Protein 2RJL (pdb70)

Structure (mmCIF, N/CA/C/O backbone):
data_2RJL
#
_entry.id   2RJL
#
_cell.length_a   117.584
_cell.length_b   117.584
_cell.length_c   117.584
_cell.angle_alpha   90.00
_cell.angle_beta   90.00
_cell.angle_gamma   90.00
#
_symmetry.space_group_name_H-M   'P 41 3 2'
#
loop_
_entity.id
_entity.type
_entity.pdbx_description
1 polymer 'TNF superfamily ligand TL1A'
2 water water
#
loop_
_atom_site.group_PDB
_atom_site.id
_atom_site.type_symbol
_atom_site.label_atom_id
_atom_site.label_alt_id
_atom_site.label_comp_id
_atom_site.label_asym_id
_atom_site.label_entity_id
_atom_site.label_seq_id
_atom_site.pdbx_PDB_ins_code
_atom_site.Cartn_x
_atom_site.Cartn_y
_atom_site.Cartn_z
_atom_site.occupancy
_atom_site.B_iso_or_equiv
_atom_site.auth_seq_id
_atom_site.auth_comp_id
_atom_site.auth_asym_id
_atom_site.auth_atom_id
_atom_site.pdbx_PDB_model_num
ATOM 1 N N . GLY A 1 25 ? 46.668 -14.699 -38.473 1.00 66.83 25 GLY A N 1
ATOM 2 C CA . GLY A 1 25 ? 47.763 -15.003 -37.506 1.00 75.46 25 GLY A CA 1
ATOM 3 C C . GLY A 1 25 ? 47.457 -14.495 -36.107 1.00 79.36 25 GLY A C 1
ATOM 4 O O . GLY A 1 25 ? 47.128 -15.286 -35.208 1.00 66.55 25 GLY A O 1
ATOM 5 N N . ASP A 1 26 ? 47.557 -13.174 -35.924 1.00 53.26 26 ASP A N 1
ATOM 6 C CA . ASP A 1 26 ? 47.337 -12.553 -34.614 1.00 65.85 26 ASP A CA 1
ATOM 7 C C . ASP A 1 26 ? 45.866 -12.206 -34.329 1.00 45.28 26 ASP A C 1
ATOM 8 O O . ASP A 1 26 ? 45.528 -11.071 -34.003 1.00 59.43 26 ASP A O 1
ATOM 13 N N . LYS A 1 27 ? 44.991 -13.197 -34.454 1.00 39.28 27 LYS A N 1
ATOM 14 C CA . LYS A 1 27 ? 43.601 -13.028 -34.042 1.00 31.14 27 LYS A CA 1
ATOM 15 C C . LYS A 1 27 ? 43.474 -13.281 -32.542 1.00 21.62 27 LYS A C 1
ATOM 16 O O . LYS A 1 27 ? 44.134 -14.182 -32.013 1.00 30.39 27 LYS A O 1
ATOM 22 N N . PRO A 1 28 ? 42.649 -12.474 -31.860 1.00 26.59 28 PRO A N 1
ATOM 23 C CA . PRO A 1 28 ? 42.304 -12.669 -30.448 1.00 30.66 28 PRO A CA 1
ATOM 24 C C . PRO A 1 28 ? 41.832 -14.116 -30.227 1.00 32.46 28 PRO A C 1
ATOM 25 O O . PRO A 1 28 ? 41.014 -14.620 -30.997 1.00 29.43 28 PRO A O 1
ATOM 29 N N . ARG A 1 29 ? 42.375 -14.784 -29.217 1.00 27.11 29 ARG A N 1
ATOM 30 C CA . ARG A 1 29 ? 42.060 -16.198 -28.964 1.00 29.97 29 ARG A CA 1
ATOM 31 C C . ARG A 1 29 ? 42.216 -16.459 -27.474 1.00 31.02 29 ARG A C 1
ATOM 32 O O . ARG A 1 29 ? 43.172 -15.977 -26.867 1.00 24.06 29 ARG A O 1
ATOM 40 N N . ALA A 1 30 ? 41.289 -17.211 -26.883 1.00 24.02 30 ALA A N 1
ATOM 41 C CA . ALA A 1 30 ? 41.490 -17.728 -25.522 1.00 24.76 30 ALA A CA 1
ATOM 42 C C . ALA A 1 30 ? 40.832 -19.100 -25.357 1.00 21.60 30 ALA A C 1
ATOM 43 O O . ALA A 1 30 ? 39.762 -19.346 -25.902 1.00 25.01 30 ALA A O 1
ATOM 45 N N . HIS A 1 31 ? 41.484 -19.976 -24.604 1.00 24.43 31 HIS A N 1
ATOM 46 C CA . HIS A 1 31 ? 40.858 -21.180 -24.094 1.00 23.61 31 HIS A CA 1
ATOM 47 C C . HIS A 1 31 ? 40.996 -21.166 -22.593 1.00 27.81 31 HIS A C 1
ATOM 48 O O . HIS A 1 31 ? 42.113 -21.155 -22.081 1.00 23.89 31 HIS A O 1
ATOM 55 N N . LEU A 1 32 ? 39.878 -21.166 -21.876 1.00 24.24 32 LEU A N 1
ATOM 56 C CA . LEU A 1 32 ? 39.951 -21.059 -20.397 1.00 21.53 32 LEU A CA 1
ATOM 57 C C . LEU A 1 32 ? 39.465 -22.359 -19.773 1.00 27.48 32 LEU A C 1
ATOM 58 O O . LEU A 1 32 ? 38.630 -23.042 -20.357 1.00 26.40 32 LEU A O 1
ATOM 63 N N . THR A 1 33 ? 40.027 -22.724 -18.623 1.00 22.94 33 THR A N 1
ATOM 64 C CA . THR A 1 33 ? 39.736 -24.016 -18.014 1.00 21.22 33 THR A CA 1
ATOM 65 C C . THR A 1 33 ? 39.244 -23.862 -16.576 1.00 25.71 33 THR A C 1
ATOM 66 O O . THR A 1 33 ? 39.496 -22.847 -15.915 1.00 25.92 33 THR A O 1
ATOM 70 N N . VAL A 1 34 ? 38.509 -24.859 -16.099 1.00 24.85 34 VAL A N 1
ATOM 71 C CA . VAL A 1 34 ? 37.794 -24.717 -14.840 1.00 27.48 34 VAL A CA 1
ATOM 72 C C . VAL A 1 34 ? 38.776 -24.664 -13.664 1.00 27.01 34 VAL A C 1
ATOM 73 O O . VAL A 1 34 ? 39.884 -25.203 -13.740 1.00 25.57 34 VAL A O 1
ATOM 77 N N . VAL A 1 35 ? 38.359 -24.009 -12.585 1.00 22.51 35 VAL A N 1
ATOM 78 C CA . VAL A 1 35 ? 39.052 -24.139 -11.279 1.00 26.77 35 VAL A CA 1
ATOM 79 C C . VAL A 1 35 ? 38.003 -24.295 -10.183 1.00 30.00 35 VAL A C 1
ATOM 80 O O . VAL A 1 35 ? 36.831 -24.028 -10.410 1.00 25.26 35 VAL A O 1
ATOM 84 N N . ARG A 1 36 ? 38.416 -24.701 -8.981 1.00 35.28 36 ARG A N 1
ATOM 85 C CA . ARG A 1 36 ? 37.460 -24.755 -7.877 1.00 32.19 36 ARG A CA 1
ATOM 86 C C . ARG A 1 36 ? 36.887 -23.357 -7.715 1.00 31.70 36 ARG A C 1
ATOM 87 O O . ARG A 1 36 ? 37.620 -22.377 -7.772 1.00 35.11 36 ARG A O 1
ATOM 95 N N . GLN A 1 37 ? 35.576 -23.264 -7.552 1.00 31.21 37 GLN A N 1
ATOM 96 C CA . GLN A 1 37 ? 34.916 -21.975 -7.540 1.00 27.78 37 GLN A CA 1
ATOM 97 C C . GLN A 1 37 ? 34.953 -21.414 -6.125 1.00 49.07 37 GLN A C 1
ATOM 98 O O . GLN A 1 37 ? 34.732 -22.147 -5.166 1.00 36.48 37 GLN A O 1
ATOM 104 N N . THR A 1 38 ? 35.265 -20.129 -5.990 1.00 42.24 38 THR A N 1
ATOM 105 C CA . THR A 1 38 ? 35.278 -19.505 -4.668 1.00 51.49 38 THR A CA 1
ATOM 106 C C . THR A 1 38 ? 33.883 -19.000 -4.363 1.00 61.30 38 THR A C 1
ATOM 107 O O . THR A 1 38 ? 33.303 -18.287 -5.179 1.00 51.70 38 THR A O 1
ATOM 111 N N . PRO A 1 39 ? 33.348 -19.362 -3.182 1.00 83.19 39 PRO A N 1
ATOM 112 C CA . PRO A 1 39 ? 31.937 -19.191 -2.831 1.00 87.93 39 PRO A CA 1
ATOM 113 C C . PRO A 1 39 ? 31.440 -17.759 -3.004 1.00 85.66 39 PRO A C 1
ATOM 114 O O . PRO A 1 39 ? 32.181 -16.810 -2.744 1.00 70.31 39 PRO A O 1
ATOM 118 N N . THR A 1 40 ? 30.192 -17.622 -3.448 1.00 95.54 40 THR A N 1
ATOM 119 C CA . THR A 1 40 ? 29.560 -16.317 -3.635 1.00 107.58 40 THR A CA 1
ATOM 120 C C . THR A 1 40 ? 28.075 -16.375 -3.283 1.00 110.49 40 THR A C 1
ATOM 121 O O . THR A 1 40 ? 27.371 -15.364 -3.331 1.00 116.09 40 THR A O 1
ATOM 125 N N . GLN A 1 46 ? 19.522 -15.156 -10.030 1.00 98.01 46 GLN A N 1
ATOM 126 C CA . GLN A 1 46 ? 20.957 -15.159 -10.299 1.00 99.57 46 GLN A CA 1
ATOM 127 C C . GLN A 1 46 ? 21.443 -16.551 -10.685 1.00 87.02 46 GLN A C 1
ATOM 128 O O . GLN A 1 46 ? 21.501 -17.454 -9.844 1.00 85.92 46 GLN A O 1
ATOM 134 N N . PHE A 1 47 ? 21.779 -16.722 -11.960 1.00 66.48 47 PHE A N 1
ATOM 135 C CA . PHE A 1 47 ? 22.712 -17.768 -12.365 1.00 48.85 47 PHE A CA 1
ATOM 136 C C . PHE A 1 47 ? 24.109 -17.227 -12.146 1.00 42.76 47 PHE A C 1
ATOM 137 O O . PHE A 1 47 ? 24.547 -16.310 -12.845 1.00 36.74 47 PHE A O 1
ATOM 145 N N . PRO A 1 48 ? 24.821 -17.780 -11.162 1.00 38.22 48 PRO A N 1
ATOM 146 C CA . PRO A 1 48 ? 26.125 -17.199 -10.874 1.00 33.43 48 PRO A CA 1
ATOM 147 C C . PRO A 1 48 ? 27.104 -17.449 -12.033 1.00 46.20 48 PRO A C 1
ATOM 148 O O . PRO A 1 48 ? 26.978 -18.445 -12.759 1.00 36.28 48 PRO A O 1
ATOM 152 N N . ALA A 1 49 ? 28.053 -16.538 -12.202 1.00 36.68 49 ALA A N 1
ATOM 153 C CA . ALA A 1 49 ? 29.095 -16.672 -13.218 1.00 41.07 49 ALA A CA 1
ATOM 154 C C . ALA A 1 49 ? 30.238 -17.542 -12.717 1.00 39.95 49 ALA A C 1
ATOM 155 O O . ALA A 1 49 ? 30.620 -17.466 -11.555 1.00 31.27 49 ALA A O 1
ATOM 157 N N . LEU A 1 50 ? 30.781 -18.374 -13.594 1.00 25.25 50 LEU A N 1
ATOM 158 C CA . LEU A 1 50 ? 32.019 -19.084 -13.310 1.00 21.51 50 LEU A CA 1
ATOM 159 C C . LEU A 1 50 ? 33.264 -18.193 -13.431 1.00 25.75 50 LEU A C 1
ATOM 160 O O . LEU A 1 50 ? 33.279 -17.239 -14.202 1.00 26.21 50 LEU A O 1
ATOM 165 N N . HIS A 1 51 ? 34.315 -18.531 -12.683 1.00 28.00 51 HIS A N 1
ATOM 166 C CA . HIS A 1 51 ? 35.627 -17.968 -12.949 1.00 27.71 51 HIS A CA 1
ATOM 167 C C . HIS A 1 51 ? 36.616 -19.066 -13.324 1.00 25.70 51 HIS A C 1
ATOM 168 O O . HIS A 1 51 ? 36.402 -20.247 -13.024 1.00 29.28 51 HIS A O 1
ATOM 175 N N . TRP A 1 52 ? 37.671 -18.682 -14.027 1.00 20.36 52 TRP A N 1
ATOM 176 C CA . TRP A 1 52 ? 38.432 -19.626 -14.858 1.00 23.19 52 TRP A CA 1
ATOM 177 C C . TRP A 1 52 ? 39.930 -19.501 -14.634 1.00 27.95 52 TRP A C 1
ATOM 178 O O . TRP A 1 52 ? 40.403 -18.442 -14.245 1.00 27.02 52 TRP A O 1
ATOM 189 N N . GLU A 1 53 ? 40.653 -20.590 -14.911 1.00 22.03 53 GLU A N 1
ATOM 190 C CA 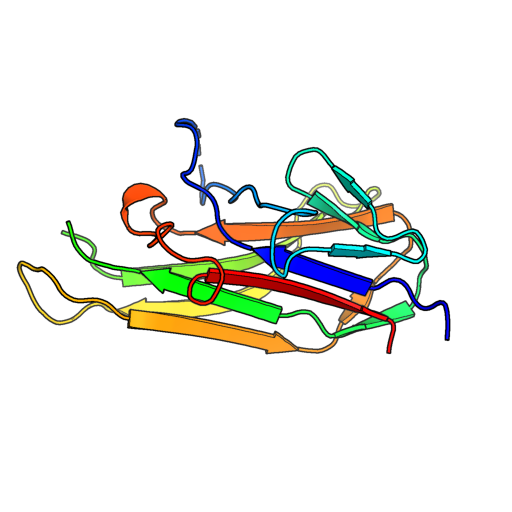. GLU A 1 53 ? 42.075 -20.567 -15.269 1.00 21.33 53 GLU A CA 1
ATOM 191 C C . GLU A 1 53 ? 42.313 -20.040 -16.683 1.00 34.61 53 GLU A C 1
ATOM 192 O O . GLU A 1 53 ? 41.623 -20.434 -17.646 1.00 25.32 53 GLU A O 1
ATOM 198 N N . HIS A 1 54 ? 43.293 -19.148 -16.817 1.00 22.98 54 HIS A N 1
ATOM 199 C CA . HIS A 1 54 ? 43.566 -18.495 -18.099 1.00 24.25 54 HIS A CA 1
ATOM 200 C C . HIS A 1 54 ? 45.014 -18.599 -18.539 1.00 23.44 54 HIS A C 1
ATOM 201 O O . HIS A 1 54 ? 45.358 -18.124 -19.622 1.00 26.30 54 HIS A O 1
ATOM 208 N N . GLU A 1 55 ? 45.872 -19.211 -17.732 1.00 26.79 55 GLU A N 1
ATOM 209 C CA . GLU A 1 55 ? 47.277 -19.329 -18.141 1.00 26.89 55 GLU A CA 1
ATOM 210 C C . GLU A 1 55 ? 47.966 -20.652 -17.830 1.00 25.87 55 GLU A C 1
ATOM 211 O O . GLU A 1 55 ? 48.910 -21.018 -18.509 1.00 31.52 55 GLU A O 1
ATOM 217 N N . LEU A 1 56 ? 47.515 -21.380 -16.820 1.00 26.50 56 LEU A N 1
ATOM 218 C CA . LEU A 1 56 ? 48.204 -22.646 -16.481 1.00 26.46 56 LEU A CA 1
ATOM 219 C C . LEU A 1 56 ? 47.658 -23.824 -17.276 1.00 34.54 56 LEU A C 1
ATOM 220 O O . LEU A 1 56 ? 46.493 -23.821 -17.652 1.00 28.22 56 LEU A O 1
ATOM 225 N N . GLY A 1 57 ? 48.494 -24.837 -17.484 1.00 29.86 57 GLY A N 1
ATOM 226 C CA . GLY A 1 57 ? 48.116 -26.041 -18.225 1.00 27.17 57 GLY A CA 1
ATOM 227 C C . GLY A 1 57 ? 47.707 -25.656 -19.628 1.00 28.48 57 GLY A C 1
ATOM 228 O O . GLY A 1 57 ? 48.421 -24.922 -20.306 1.00 35.11 57 GLY A O 1
ATOM 229 N N . LEU A 1 58 ? 46.537 -26.128 -20.056 1.00 29.78 58 LEU A N 1
ATOM 230 C CA . LEU A 1 58 ? 46.060 -25.898 -21.422 1.00 24.22 58 LEU A CA 1
ATOM 231 C C . LEU A 1 58 ? 45.443 -24.522 -21.654 1.00 25.08 58 LEU A C 1
ATOM 232 O O . LEU A 1 58 ? 45.131 -24.181 -22.788 1.00 29.76 58 LEU A O 1
ATOM 237 N N . ALA A 1 59 ? 45.266 -23.743 -20.587 1.00 21.64 59 ALA A N 1
ATOM 238 C CA . ALA A 1 59 ? 44.528 -22.471 -20.667 1.00 23.53 59 ALA A CA 1
ATOM 239 C C . ALA A 1 59 ? 45.436 -21.391 -21.238 1.00 26.17 59 ALA A C 1
ATOM 240 O O . ALA A 1 59 ? 46.614 -21.398 -20.959 1.00 25.91 59 ALA A O 1
ATOM 242 N N . PHE A 1 60 ? 44.908 -20.472 -22.047 1.00 24.20 60 PHE A N 1
ATOM 243 C CA . PHE A 1 60 ? 45.734 -19.342 -22.534 1.00 24.37 60 PHE A CA 1
ATOM 244 C C . PHE A 1 60 ? 44.882 -18.165 -22.946 1.00 31.65 60 PHE A C 1
ATOM 245 O O . PHE A 1 60 ? 43.696 -18.325 -23.220 1.00 23.52 60 PHE A O 1
ATOM 253 N N . THR A 1 61 ? 45.493 -16.986 -23.023 1.00 23.00 61 THR A N 1
ATOM 254 C CA . THR A 1 61 ? 44.883 -15.841 -23.719 1.00 24.83 61 THR A CA 1
ATOM 255 C C . THR A 1 61 ? 45.972 -15.254 -24.610 1.00 29.69 61 THR A C 1
ATOM 256 O O . THR A 1 61 ? 47.138 -15.350 -24.284 1.00 28.42 61 THR A O 1
ATOM 260 N N . LYS A 1 62 ? 45.615 -14.706 -25.764 1.00 25.51 62 LYS A N 1
ATOM 261 C CA . LYS A 1 62 ? 46.630 -14.160 -26.652 1.00 30.37 62 LYS A CA 1
ATOM 262 C C . LYS A 1 62 ? 46.006 -13.187 -27.589 1.00 31.87 62 LYS A C 1
ATOM 263 O O . LYS A 1 62 ? 44.765 -13.101 -27.692 1.00 24.30 62 LYS A O 1
ATOM 269 N N . ASN A 1 63 ? 46.878 -12.439 -28.258 1.00 32.95 63 ASN A N 1
ATOM 270 C CA . ASN A 1 63 ? 46.483 -11.470 -29.272 1.00 33.53 63 ASN A CA 1
ATOM 271 C C . ASN A 1 63 ? 45.396 -10.513 -28.799 1.00 23.86 63 ASN A C 1
ATOM 272 O O . ASN A 1 63 ? 44.428 -10.250 -29.512 1.00 27.12 63 ASN A O 1
ATOM 277 N N . ARG A 1 64 ? 45.576 -10.007 -27.580 1.00 32.40 64 ARG A N 1
ATOM 278 C CA . ARG A 1 64 ? 44.788 -8.896 -27.021 1.00 30.06 64 ARG A CA 1
ATOM 279 C C . ARG A 1 64 ? 43.496 -9.374 -26.330 1.00 37.48 64 ARG A C 1
ATOM 280 O O . ARG A 1 64 ? 42.774 -8.580 -25.724 1.00 29.18 64 ARG A O 1
ATOM 288 N N . MET A 1 65 ? 43.192 -10.667 -26.433 1.00 29.01 65 MET A N 1
ATOM 289 C CA . MET A 1 65 ? 42.157 -11.252 -25.577 1.00 28.00 65 MET A CA 1
ATOM 290 C C . MET A 1 65 ? 42.585 -11.041 -24.118 1.00 31.63 65 MET A C 1
ATOM 291 O O . MET A 1 65 ? 43.733 -11.308 -23.758 1.00 30.10 65 MET A O 1
ATOM 296 N N . ASN A 1 66 ? 41.670 -10.526 -23.300 1.00 24.03 66 ASN A N 1
ATOM 297 C CA . ASN A 1 66 ? 41.946 -10.206 -21.907 1.00 26.23 66 ASN A CA 1
ATOM 298 C C . ASN A 1 66 ? 40.928 -10.908 -20.990 1.00 29.82 66 ASN A C 1
ATOM 299 O O . ASN A 1 66 ? 39.737 -10.609 -21.025 1.00 31.61 66 ASN A O 1
ATOM 304 N N . TYR A 1 67 ? 41.397 -11.849 -20.182 1.00 29.35 67 TYR A N 1
ATOM 305 C CA . TYR A 1 67 ? 40.537 -12.448 -19.169 1.00 22.37 67 TYR A CA 1
ATOM 306 C C . TYR A 1 67 ? 40.608 -11.651 -17.858 1.00 34.49 67 TYR A C 1
ATOM 307 O O . TYR A 1 67 ? 41.623 -11.674 -17.151 1.00 29.82 67 TYR A O 1
ATOM 316 N N . THR A 1 68 ? 39.535 -10.939 -17.537 1.00 30.53 68 THR A N 1
ATOM 317 C CA . THR A 1 68 ? 39.578 -9.965 -16.448 1.00 40.20 68 THR A CA 1
ATOM 318 C C . THR A 1 68 ? 38.252 -9.967 -15.670 1.00 46.25 68 THR A C 1
ATOM 319 O O . THR A 1 68 ? 37.183 -9.882 -16.266 1.00 28.94 68 THR A O 1
ATOM 323 N N . ASN A 1 69 ? 38.313 -10.129 -14.346 1.00 39.72 69 ASN A N 1
ATOM 324 C CA . ASN A 1 69 ? 37.118 -9.989 -13.515 1.00 33.77 69 ASN A CA 1
ATOM 325 C C . ASN A 1 69 ? 36.008 -10.944 -13.971 1.00 37.30 69 ASN A C 1
ATOM 326 O O . ASN A 1 69 ? 34.832 -10.584 -14.028 1.00 39.12 69 ASN A O 1
ATOM 331 N N . LYS A 1 70 ? 36.410 -12.163 -14.325 1.00 28.21 70 LYS A N 1
ATOM 332 C CA . LYS A 1 70 ? 35.497 -13.255 -14.683 1.00 30.29 70 LYS A CA 1
ATOM 333 C C . LYS A 1 70 ? 34.926 -13.120 -16.096 1.00 28.99 70 LYS A C 1
ATOM 334 O O . LYS A 1 70 ? 34.171 -13.981 -16.551 1.00 38.32 70 LYS A O 1
ATOM 340 N N . PHE A 1 71 ? 35.344 -12.059 -16.800 1.00 31.32 71 PHE A N 1
ATOM 341 C CA . PHE A 1 71 ? 34.943 -11.838 -18.200 1.00 31.93 71 PHE A CA 1
ATOM 342 C C . PHE A 1 71 ? 36.071 -12.108 -19.147 1.00 30.81 71 PHE A C 1
ATOM 343 O O . PHE A 1 71 ? 37.218 -11.732 -18.881 1.00 31.83 71 PHE A O 1
ATOM 351 N N . LEU A 1 72 ? 35.735 -12.674 -20.299 1.00 25.87 72 LEU A N 1
ATOM 352 C CA . LEU A 1 72 ? 36.579 -12.521 -21.467 1.00 26.22 72 LEU A CA 1
ATOM 353 C C . LEU A 1 72 ? 36.245 -11.204 -22.165 1.00 30.28 72 LEU A C 1
ATOM 354 O O . LEU A 1 72 ? 35.122 -11.006 -22.642 1.00 25.87 72 LEU A O 1
ATOM 359 N N . LEU A 1 73 ? 37.237 -10.327 -22.250 1.00 33.14 73 LEU A N 1
ATOM 360 C CA . LEU A 1 73 ? 37.049 -8.996 -22.820 1.00 28.04 73 LEU A CA 1
ATOM 361 C C . LEU A 1 73 ? 37.486 -8.958 -24.284 1.00 23.94 73 LEU A C 1
ATOM 362 O O . LEU A 1 73 ? 38.639 -9.243 -24.605 1.00 27.82 73 LEU A O 1
ATOM 367 N N . ILE A 1 74 ? 36.535 -8.633 -25.169 1.00 23.35 74 ILE A N 1
ATOM 368 C CA . ILE A 1 74 ? 36.753 -8.681 -26.620 1.00 25.88 74 ILE A CA 1
ATOM 369 C C . ILE A 1 74 ? 37.492 -7.412 -27.105 1.00 36.89 74 ILE A C 1
ATOM 370 O O . ILE A 1 74 ? 36.968 -6.296 -26.959 1.00 33.37 74 ILE A O 1
ATOM 375 N N . PRO A 1 75 ? 38.702 -7.579 -27.681 1.00 31.54 75 PRO A N 1
ATOM 376 C CA . PRO A 1 75 ? 39.545 -6.448 -28.097 1.00 32.63 75 PRO A CA 1
ATOM 377 C C . PRO A 1 75 ? 39.301 -5.891 -29.496 1.00 40.07 75 PRO A C 1
ATOM 378 O O . PRO A 1 75 ? 39.886 -4.885 -29.850 1.00 37.12 75 PRO A O 1
ATOM 382 N N . GLU A 1 76 ? 38.473 -6.546 -30.295 1.00 45.00 76 GLU A N 1
ATOM 383 C CA . GLU A 1 76 ? 38.375 -6.218 -31.708 1.00 35.08 76 GLU A CA 1
ATOM 384 C C . GLU A 1 76 ? 36.990 -6.629 -32.152 1.00 45.70 76 GLU A C 1
ATOM 385 O O . GLU A 1 76 ? 36.551 -7.730 -31.844 1.00 32.04 76 GLU A O 1
ATOM 391 N N . SER A 1 77 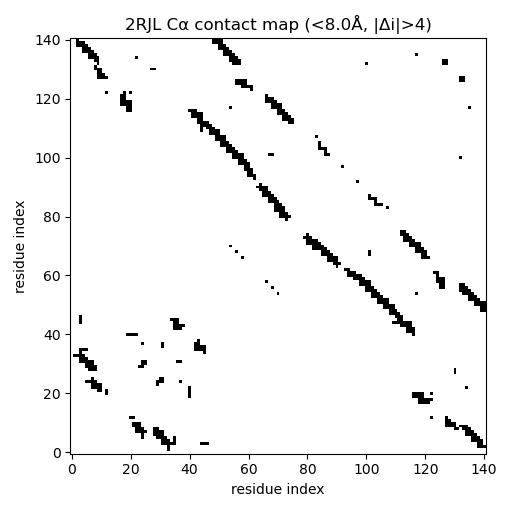? 36.289 -5.737 -32.847 1.00 24.91 77 SER A N 1
ATOM 392 C CA . SER A 1 77 ? 34.974 -6.056 -33.383 1.00 34.22 77 SER A CA 1
ATOM 393 C C . SER A 1 77 ? 35.103 -7.060 -34.512 1.00 33.45 77 SER A C 1
ATOM 394 O O . SER A 1 77 ? 35.982 -6.944 -35.359 1.00 31.97 77 SER A O 1
ATOM 397 N N . GLY A 1 78 ? 34.229 -8.052 -34.537 1.00 30.05 78 GLY A N 1
ATOM 398 C CA . GLY A 1 78 ? 34.379 -9.088 -35.552 1.00 30.77 78 GLY A CA 1
ATOM 399 C C . GLY A 1 78 ? 33.478 -10.247 -35.217 1.00 30.63 78 GLY A C 1
ATOM 400 O O . GLY A 1 78 ? 32.750 -10.191 -34.236 1.00 27.49 78 GLY A O 1
ATOM 401 N N . ASP A 1 79 ? 33.526 -11.292 -36.037 1.00 25.03 79 ASP A N 1
ATOM 402 C CA . ASP A 1 79 ? 32.750 -12.497 -35.786 1.00 30.34 79 ASP A CA 1
ATOM 403 C C . ASP A 1 79 ? 33.641 -13.501 -35.060 1.00 21.59 79 ASP A C 1
ATOM 404 O O . ASP A 1 79 ? 34.746 -13.798 -35.525 1.00 25.71 79 ASP A O 1
ATOM 409 N N . TYR A 1 80 ? 33.157 -13.997 -33.925 1.00 27.97 80 TYR A N 1
ATOM 410 C CA . TYR A 1 80 ? 33.902 -14.922 -33.067 1.00 24.73 80 TYR A CA 1
ATOM 411 C C . TYR A 1 80 ? 33.158 -16.254 -32.970 1.00 28.63 80 TYR A C 1
ATOM 412 O O . TYR A 1 80 ? 31.940 -16.280 -32.856 1.00 25.38 80 TYR A O 1
ATOM 421 N N . PHE A 1 81 ? 33.895 -17.357 -32.962 1.00 23.91 81 PHE A N 1
ATOM 422 C CA . PHE A 1 81 ? 33.308 -18.608 -32.511 1.00 19.41 81 PHE A CA 1
ATOM 423 C C . PHE A 1 81 ? 33.535 -18.710 -31.009 1.00 29.20 81 PHE A C 1
ATOM 424 O O . PHE A 1 81 ? 34.659 -18.546 -30.527 1.00 24.81 81 PHE A O 1
ATOM 432 N N A ILE A 1 82 ? 32.455 -18.977 -30.282 0.50 25.64 82 ILE A N 1
ATOM 433 N N B ILE A 1 82 ? 32.471 -18.978 -30.260 0.50 21.30 82 ILE A N 1
ATOM 434 C CA A ILE A 1 82 ? 32.482 -19.054 -28.818 0.50 28.99 82 ILE A CA 1
ATOM 435 C CA B ILE A 1 82 ? 32.592 -19.078 -28.798 0.50 19.77 82 ILE A CA 1
ATOM 436 C C A ILE A 1 82 ? 32.137 -20.497 -28.453 0.50 3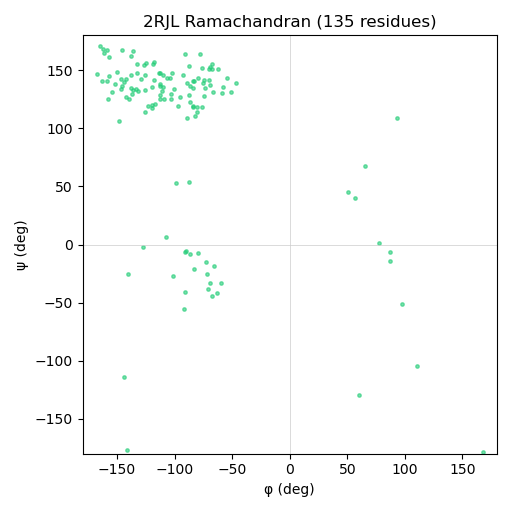1.14 82 ILE A C 1
ATOM 437 C C B ILE A 1 82 ? 31.947 -20.359 -28.285 0.50 21.76 82 ILE A C 1
ATOM 438 O O A ILE A 1 82 ? 31.480 -21.181 -29.234 0.50 38.03 82 ILE A O 1
ATOM 439 O O B ILE A 1 82 ? 30.891 -20.780 -28.778 0.50 12.91 82 ILE A O 1
ATOM 448 N N . TYR A 1 83 ? 32.590 -20.974 -27.298 1.00 19.75 83 TYR A N 1
ATOM 449 C CA . TYR A 1 83 ? 32.240 -22.329 -26.872 1.00 23.14 83 TYR A CA 1
ATOM 450 C C . TYR A 1 83 ? 32.452 -22.554 -25.390 1.00 21.95 83 TYR A C 1
ATOM 451 O O . TYR A 1 83 ? 33.281 -21.885 -24.766 1.00 23.18 83 TYR A O 1
ATOM 460 N N . SER A 1 84 ? 31.713 -23.515 -24.831 1.00 23.67 84 SER A N 1
ATOM 461 C CA . SER A 1 84 ? 31.942 -23.937 -23.447 1.00 21.63 84 SER A CA 1
ATOM 462 C C . SER A 1 84 ? 31.403 -25.347 -23.268 1.00 24.96 84 SER A C 1
ATOM 463 O O . SER A 1 84 ? 30.386 -25.723 -23.872 1.00 22.53 84 SER A O 1
ATOM 466 N N . GLN A 1 85 ? 32.096 -26.126 -22.445 1.00 23.92 85 GLN A N 1
ATOM 467 C CA . GLN A 1 85 ? 31.489 -27.280 -21.805 1.00 25.71 85 GLN A CA 1
ATOM 468 C C . GLN A 1 85 ? 31.546 -27.120 -20.308 1.00 27.12 85 GLN A C 1
ATOM 469 O O . GLN A 1 85 ? 32.565 -26.707 -19.758 1.00 22.06 85 GLN A O 1
ATOM 475 N N . VAL A 1 86 ? 30.435 -27.429 -19.658 1.00 25.31 86 VAL A N 1
ATOM 476 C CA . VAL A 1 86 ? 30.407 -27.596 -18.222 1.00 24.96 86 VAL A CA 1
ATOM 477 C C . VAL A 1 86 ? 29.968 -29.018 -17.937 1.00 23.95 86 VAL A C 1
ATOM 478 O O . VAL A 1 86 ? 28.905 -29.460 -18.379 1.00 25.68 86 VAL A O 1
ATOM 482 N N . THR A 1 87 ? 30.830 -29.754 -17.251 1.00 23.28 87 THR A N 1
ATOM 483 C CA . THR A 1 87 ? 30.479 -31.069 -16.737 1.00 22.08 87 THR A CA 1
ATOM 484 C C . THR A 1 87 ? 29.832 -30.876 -15.367 1.00 27.25 87 THR A C 1
ATOM 485 O O . THR A 1 87 ? 30.397 -30.240 -14.487 1.00 26.40 87 THR A O 1
ATOM 489 N N . PHE A 1 88 ? 28.609 -31.364 -15.234 1.00 24.86 88 PHE A N 1
ATOM 490 C CA . PHE A 1 88 ? 27.891 -31.300 -13.973 1.00 24.03 88 PHE A CA 1
ATOM 491 C C . PHE A 1 88 ? 27.980 -32.688 -13.349 1.00 31.44 88 PHE A C 1
ATOM 492 O O . PHE A 1 88 ? 28.033 -33.692 -14.059 1.00 31.67 88 PHE A O 1
ATOM 500 N N . ARG A 1 89 ? 28.022 -32.746 -12.023 1.00 27.72 89 ARG A N 1
ATOM 501 C CA A ARG A 1 89 ? 27.981 -34.014 -11.303 0.38 31.11 89 ARG A CA 1
ATOM 502 C CA C ARG A 1 89 ? 27.937 -34.018 -11.329 0.62 24.42 89 ARG A CA 1
ATOM 503 C C . ARG A 1 89 ? 27.170 -33.859 -10.013 1.00 34.73 89 ARG A C 1
ATOM 504 O O . ARG A 1 89 ? 27.201 -32.795 -9.380 1.00 31.57 89 ARG A O 1
ATOM 519 N N . GLY A 1 90 ? 26.467 -34.915 -9.623 1.00 41.01 90 GLY A N 1
ATOM 520 C CA . GLY A 1 90 ? 25.523 -34.853 -8.511 1.00 44.70 90 GLY A CA 1
ATOM 521 C C . GLY A 1 90 ? 26.210 -34.882 -7.161 1.00 64.08 90 GLY A C 1
ATOM 522 O O . GLY A 1 90 ? 27.384 -35.248 -7.064 1.00 58.38 90 GLY A O 1
ATOM 523 N N . MET A 1 91 ? 25.464 -34.505 -6.122 1.00 82.02 91 MET A N 1
ATOM 524 C CA . MET A 1 91 ? 26.016 -34.160 -4.806 1.00 103.36 91 MET A CA 1
ATOM 525 C C . MET A 1 91 ? 26.886 -32.907 -4.858 1.00 101.80 91 MET A C 1
ATOM 526 O O . MET A 1 91 ? 26.408 -31.798 -4.614 1.00 100.45 91 MET A O 1
ATOM 531 N N . LYS A 1 106 ? 18.175 -33.789 -5.974 1.00 71.90 106 LYS A N 1
ATOM 532 C CA . LYS A 1 106 ? 17.699 -32.450 -5.636 1.00 74.27 106 LYS A CA 1
ATOM 533 C C . LYS A 1 106 ? 17.439 -31.494 -6.823 1.00 65.52 106 LYS A C 1
ATOM 534 O O . LYS A 1 106 ? 16.360 -30.909 -6.909 1.00 63.90 106 LYS A O 1
ATOM 540 N N . PRO A 1 107 ? 18.413 -31.325 -7.743 1.00 65.62 107 PRO A N 1
ATOM 541 C CA . PRO A 1 107 ? 18.094 -30.448 -8.887 1.00 50.84 107 PRO A CA 1
ATOM 542 C C . PRO A 1 107 ? 17.064 -31.085 -9.830 1.00 41.89 107 PRO A C 1
ATOM 543 O O . PRO A 1 107 ? 17.123 -32.288 -10.076 1.00 44.58 107 PRO A O 1
ATOM 547 N N . ASP A 1 108 ? 16.137 -30.286 -10.360 1.00 36.59 108 ASP A N 1
ATOM 548 C CA . ASP A 1 108 ? 15.272 -30.750 -11.445 1.00 43.30 108 ASP A CA 1
ATOM 549 C C . ASP A 1 108 ? 15.916 -30.625 -12.838 1.00 39.81 108 ASP A C 1
ATOM 550 O O . ASP A 1 108 ? 15.499 -31.298 -13.791 1.00 36.76 108 ASP A O 1
ATOM 555 N N . SER A 1 109 ? 16.914 -29.753 -12.951 1.00 40.49 109 SER A N 1
ATOM 556 C CA . SER A 1 109 ? 17.570 -29.488 -14.226 1.00 37.18 109 SER A CA 1
ATOM 557 C C . SER A 1 109 ? 18.923 -28.836 -13.982 1.00 41.09 109 SER A C 1
ATOM 558 O O . SER A 1 109 ? 19.213 -28.358 -12.866 1.00 33.23 109 SER A O 1
ATOM 561 N N . ILE A 1 110 ? 19.752 -28.832 -15.025 1.00 35.47 110 ILE A N 1
ATOM 562 C CA . ILE A 1 110 ? 21.058 -28.148 -15.005 1.00 22.69 110 ILE A CA 1
ATOM 563 C C . ILE A 1 110 ? 21.127 -27.256 -16.272 1.00 24.97 110 ILE A C 1
ATOM 564 O O . ILE A 1 110 ? 20.639 -27.650 -17.335 1.00 30.12 110 ILE A O 1
ATOM 569 N N . THR A 1 111 ? 21.712 -26.068 -16.147 1.00 25.04 111 THR A N 1
ATOM 570 C CA . THR A 1 111 ? 21.765 -25.103 -17.255 1.00 30.46 111 THR A CA 1
ATOM 571 C C . THR A 1 111 ? 23.131 -24.439 -17.339 1.00 30.29 111 THR A C 1
ATOM 572 O O . THR A 1 111 ? 23.685 -24.039 -16.309 1.00 25.77 111 THR A O 1
ATOM 576 N N . VAL A 1 112 ? 23.674 -24.348 -18.557 1.00 27.80 112 VAL A N 1
ATOM 577 C CA . VAL A 1 112 ? 24.775 -23.442 -18.875 1.00 21.80 112 VAL A CA 1
ATOM 578 C C . VAL A 1 112 ? 24.286 -22.357 -19.841 1.00 28.11 112 VAL A C 1
ATOM 579 O O . VAL A 1 112 ? 23.603 -22.651 -20.814 1.00 26.15 112 VAL A O 1
ATOM 583 N N . VAL A 1 113 ? 24.670 -21.110 -19.589 1.00 22.91 113 VAL A N 1
ATOM 584 C CA . VAL A 1 113 ? 24.289 -19.997 -20.438 1.00 26.51 113 VAL A CA 1
ATOM 585 C C . VAL A 1 113 ? 25.577 -19.240 -20.691 1.00 24.24 113 VAL A C 1
ATOM 586 O O . VAL A 1 113 ? 26.358 -18.997 -19.766 1.00 26.14 113 VAL A O 1
ATOM 590 N N . ILE A 1 114 ? 25.839 -18.915 -21.945 1.00 27.28 114 ILE A N 1
ATOM 591 C CA . ILE A 1 114 ? 26.930 -17.998 -22.244 1.00 24.80 114 ILE A CA 1
ATOM 592 C C . ILE A 1 114 ? 26.319 -16.642 -22.575 1.00 26.25 114 ILE A C 1
ATOM 593 O O . ILE A 1 114 ? 25.400 -16.551 -23.388 1.00 24.99 114 ILE A O 1
ATOM 598 N N . THR A 1 115 ? 26.823 -15.608 -21.918 1.00 22.30 115 THR A N 1
ATOM 599 C CA . THR A 1 115 ? 26.167 -14.293 -21.893 1.00 28.42 115 THR A CA 1
ATOM 600 C C . THR A 1 115 ? 27.153 -13.217 -22.365 1.00 33.00 115 THR A C 1
ATOM 601 O O . THR A 1 115 ? 28.353 -13.303 -22.082 1.00 28.00 115 THR A O 1
ATOM 605 N N . LYS A 1 116 ? 26.633 -12.205 -23.060 1.00 26.44 116 LYS A N 1
ATOM 606 C CA . LYS A 1 116 ? 27.396 -11.044 -23.503 1.00 30.54 116 LYS A CA 1
ATOM 607 C C . LYS A 1 116 ? 26.914 -9.833 -22.704 1.00 35.36 116 LYS A C 1
ATOM 608 O O . LYS A 1 116 ? 25.714 -9.596 -22.584 1.00 31.07 116 LYS A O 1
ATOM 614 N N . VAL A 1 117 ? 27.848 -9.067 -22.164 1.00 29.69 117 VAL A N 1
ATOM 615 C CA . VAL A 1 117 ? 27.526 -7.752 -21.601 1.00 31.14 117 VAL A CA 1
ATOM 616 C C . VAL A 1 117 ? 28.189 -6.712 -22.488 1.00 34.80 117 VAL A C 1
ATOM 617 O O . VAL A 1 117 ? 29.381 -6.828 -22.797 1.00 34.94 117 VAL A O 1
ATOM 621 N N . THR A 1 118 ? 27.397 -5.733 -22.926 1.00 40.32 118 THR A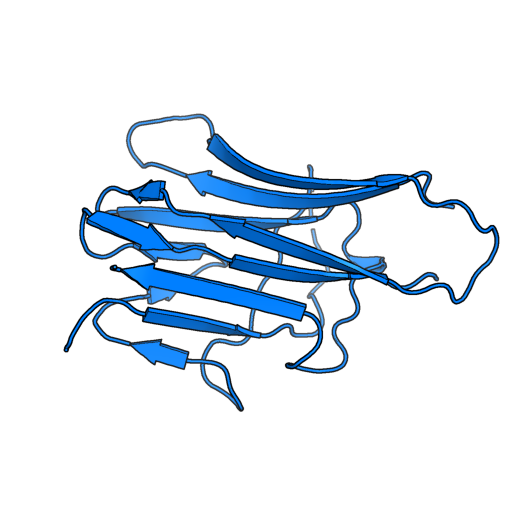 N 1
ATOM 622 C CA . THR A 1 118 ? 27.846 -4.650 -23.809 1.00 53.62 118 THR A CA 1
ATOM 623 C C . THR A 1 118 ? 27.784 -3.349 -23.010 1.00 65.40 118 THR A C 1
ATOM 624 O O . THR A 1 118 ? 26.923 -3.199 -22.137 1.00 58.12 118 THR A O 1
ATOM 628 N N . ASP A 1 119 ? 28.690 -2.418 -23.303 1.00 72.04 119 ASP A N 1
ATOM 629 C CA . ASP A 1 119 ? 28.782 -1.163 -22.544 1.00 92.93 119 ASP A CA 1
ATOM 630 C C . ASP A 1 119 ? 27.527 -0.293 -22.670 1.00 88.71 119 ASP A C 1
ATOM 631 O O . ASP A 1 119 ? 27.054 0.279 -21.686 1.00 85.55 119 ASP A O 1
ATOM 636 N N . SER A 1 120 ? 26.992 -0.215 -23.884 1.00 90.12 120 SER A N 1
ATOM 637 C CA . SER A 1 120 ? 25.822 0.606 -24.176 1.00 100.63 120 SER A CA 1
ATOM 638 C C . SER A 1 120 ? 24.535 0.041 -23.572 1.00 105.32 120 SER A C 1
ATOM 639 O O . SER A 1 120 ? 23.684 0.790 -23.092 1.00 106.62 120 SER A O 1
ATOM 642 N N . TYR A 1 121 ? 24.400 -1.281 -23.604 1.00 108.28 121 TYR A N 1
ATOM 643 C CA . TYR A 1 121 ? 23.193 -1.951 -23.130 1.00 112.97 121 TYR A CA 1
ATOM 644 C C . TYR A 1 121 ? 23.220 -2.165 -21.615 1.00 115.24 121 TYR A C 1
ATOM 645 O O . TYR A 1 121 ? 24.233 -2.603 -21.064 1.00 109.63 121 TYR A O 1
ATOM 654 N N . PRO A 1 122 ? 22.101 -1.858 -20.935 1.00 116.10 122 PRO A N 1
ATOM 655 C CA . PRO A 1 122 ? 21.947 -2.234 -19.529 1.00 110.14 122 PRO A CA 1
ATOM 656 C C . PRO A 1 122 ? 21.853 -3.751 -19.343 1.00 103.08 122 PRO A C 1
ATOM 657 O O . PRO A 1 122 ? 22.498 -4.306 -18.452 1.00 100.26 122 PRO A O 1
ATOM 661 N N . GLU A 1 123 ? 21.067 -4.413 -20.187 1.00 90.41 123 GLU A N 1
ATOM 662 C CA . GLU A 1 123 ? 20.792 -5.836 -20.017 1.00 84.03 123 GLU A CA 1
ATOM 663 C C . GLU A 1 123 ? 21.817 -6.723 -20.728 1.00 63.08 123 GLU A C 1
ATOM 664 O O . GLU A 1 123 ? 22.241 -6.421 -21.843 1.00 59.06 123 GLU A O 1
ATOM 670 N N . PRO A 1 124 ? 22.223 -7.822 -20.074 1.00 45.43 124 PRO A N 1
ATOM 671 C CA . PRO A 1 124 ? 23.060 -8.824 -20.723 1.00 44.57 124 PRO A CA 1
ATOM 672 C C . PRO A 1 124 ? 22.264 -9.577 -21.787 1.00 44.43 124 PRO A C 1
ATOM 673 O O . PRO A 1 124 ? 21.044 -9.713 -21.665 1.00 46.82 124 PRO A O 1
ATOM 677 N N . THR A 1 125 ? 22.946 -10.050 -22.825 1.00 34.34 125 THR A N 1
ATOM 678 C CA . THR A 1 125 ? 22.295 -10.845 -23.864 1.00 29.96 125 THR A CA 1
ATOM 679 C C . THR A 1 125 ? 22.738 -12.298 -23.780 1.00 30.50 125 THR A C 1
ATOM 680 O O . THR A 1 125 ? 23.941 -12.585 -23.799 1.00 28.80 125 THR A O 1
ATOM 684 N N . GLN A 1 126 ? 21.770 -13.208 -23.672 1.00 28.71 126 GLN A N 1
ATOM 685 C CA . GLN A 1 126 ? 22.039 -14.639 -23.684 1.00 32.39 126 GLN A CA 1
ATOM 686 C C . GLN A 1 126 ? 22.314 -15.047 -25.131 1.00 31.58 126 GLN A C 1
ATOM 687 O O . GLN A 1 126 ? 21.452 -14.903 -25.999 1.00 33.34 126 GLN A O 1
ATOM 693 N N . LEU A 1 127 ? 23.521 -15.553 -25.373 1.00 29.85 127 LEU A N 1
ATOM 694 C CA . LEU A 1 127 ? 23.938 -15.970 -26.703 1.00 22.11 127 LEU A CA 1
ATOM 695 C C . LEU A 1 127 ? 23.611 -17.452 -26.942 1.00 25.74 127 LEU A C 1
ATOM 696 O O . LEU A 1 127 ? 23.173 -17.844 -28.022 1.00 25.47 127 LEU A O 1
ATOM 701 N N . LEU A 1 128 ? 23.830 -18.264 -25.916 1.00 22.34 128 LEU A N 1
ATOM 702 C CA . LEU A 1 128 ? 23.808 -19.729 -26.037 1.00 25.68 128 LEU A CA 1
ATOM 703 C C . LEU A 1 128 ? 23.284 -20.301 -24.741 1.00 33.20 128 LEU A C 1
ATOM 704 O O . LEU A 1 128 ? 23.740 -19.907 -23.680 1.00 24.80 128 LEU A O 1
ATOM 709 N N . MET A 1 129 ? 22.360 -21.251 -24.814 1.00 27.39 129 MET A N 1
ATOM 710 C CA . MET A 1 129 ? 21.887 -21.894 -23.600 1.00 29.10 129 MET A CA 1
ATOM 711 C C . MET A 1 129 ? 21.762 -23.400 -23.790 1.00 23.07 129 MET A C 1
ATOM 712 O O . MET A 1 129 ? 21.142 -23.869 -24.760 1.00 28.25 129 MET A O 1
ATOM 717 N N . GLY A 1 130 ? 22.350 -24.156 -22.863 1.00 21.20 130 GLY A N 1
ATOM 718 C CA . GLY A 1 130 ? 22.175 -25.611 -22.854 1.00 18.69 130 GLY A CA 1
ATOM 719 C C . GLY A 1 130 ? 21.539 -25.979 -21.542 1.00 28.68 130 GLY A C 1
ATOM 720 O O . GLY A 1 130 ? 22.095 -25.731 -20.473 1.00 26.83 130 GLY A O 1
ATOM 721 N N . THR A 1 131 ? 20.348 -26.535 -21.618 1.00 23.13 131 THR A N 1
ATOM 722 C CA . THR A 1 131 ? 19.596 -26.836 -20.406 1.00 29.60 131 THR A CA 1
ATOM 723 C C . THR A 1 131 ? 19.048 -28.244 -20.523 1.00 32.00 131 THR A C 1
ATOM 724 O O . THR A 1 131 ? 18.537 -28.653 -21.575 1.00 31.60 131 THR A O 1
ATOM 728 N N . LYS A 1 132 ? 19.207 -29.011 -19.458 1.00 34.10 132 LYS A N 1
ATOM 729 C CA . LYS A 1 132 ? 18.851 -30.417 -19.499 1.00 29.77 132 LYS A CA 1
ATOM 730 C C . LYS A 1 132 ? 18.089 -30.782 -18.219 1.00 43.67 132 LYS A C 1
ATOM 731 O O . LYS A 1 132 ? 18.510 -30.413 -17.144 1.00 26.03 132 LYS A O 1
ATOM 737 N N . SER A 1 133 ? 16.965 -31.490 -18.329 1.00 29.04 133 SER A N 1
ATOM 738 C CA A SER A 1 133 ? 16.280 -31.975 -17.122 1.00 38.61 133 SER A CA 1
ATOM 739 C C . SER A 1 133 ? 17.062 -33.148 -16.547 1.00 34.31 133 SER A C 1
ATOM 740 O O . SER A 1 133 ? 17.613 -33.946 -17.301 1.00 35.47 133 SER A O 1
ATOM 743 N N . VAL A 1 134 ? 17.163 -33.247 -15.219 1.00 38.94 134 VAL A N 1
ATOM 744 C CA . VAL A 1 134 ? 17.925 -34.362 -14.661 1.00 45.54 134 VAL A CA 1
ATOM 745 C C . VAL A 1 134 ? 17.023 -35.463 -14.120 1.00 66.01 134 VAL A C 1
ATOM 746 O O . VAL A 1 134 ? 16.135 -35.204 -13.307 1.00 50.04 134 VAL A O 1
ATOM 750 N N . SER A 1 135 ? 17.256 -36.681 -14.610 1.00 77.96 135 SER A N 1
ATOM 751 C CA . SER A 1 135 ? 16.276 -37.765 -14.540 1.00 93.69 135 SER A CA 1
ATOM 752 C C . SER A 1 135 ? 16.482 -38.599 -13.288 1.00 97.84 135 SER A C 1
ATOM 753 O O . SER A 1 135 ? 15.560 -38.775 -12.492 1.00 105.36 135 SER A O 1
ATOM 756 N N . GLU A 1 136 ? 17.701 -39.106 -13.122 1.00 97.30 136 GLU A N 1
ATOM 757 C CA . GLU A 1 136 ? 18.003 -40.050 -12.055 1.00 107.85 136 GLU A CA 1
ATOM 758 C C . GLU A 1 136 ? 18.110 -39.389 -10.681 1.00 110.80 136 GLU A C 1
ATOM 759 O O . GLU A 1 136 ? 18.660 -38.295 -10.540 1.00 110.47 136 GLU A O 1
ATOM 765 N N . VAL A 1 137 ? 17.560 -40.065 -9.676 1.00 120.83 137 VAL A N 1
ATOM 766 C CA . VAL A 1 137 ? 17.557 -39.571 -8.301 1.00 124.25 137 VAL A CA 1
ATOM 767 C C . VAL A 1 137 ? 18.804 -40.068 -7.561 1.00 121.05 137 VAL A C 1
ATOM 768 O O . VAL A 1 137 ? 19.482 -40.990 -8.022 1.00 117.98 137 VAL A O 1
ATOM 772 N N . GLY A 1 138 ? 19.107 -39.447 -6.425 1.00 118.38 138 GLY A N 1
ATOM 773 C CA . GLY A 1 138 ? 20.393 -39.628 -5.763 1.00 116.35 138 GLY A CA 1
ATOM 774 C C . GLY A 1 138 ? 21.210 -38.355 -5.856 1.00 112.71 138 GLY A C 1
ATOM 775 O O . GLY A 1 138 ? 20.941 -37.392 -5.134 1.00 112.73 138 GLY A O 1
ATOM 776 N N . SER A 1 139 ? 22.216 -38.339 -6.729 1.00 100.58 139 SER A N 1
ATOM 777 C CA . SER A 1 139 ? 22.998 -39.527 -7.081 1.00 97.82 139 SER A CA 1
ATOM 778 C C . SER A 1 139 ? 24.457 -39.110 -7.225 1.00 91.21 139 SER A C 1
ATOM 779 O O . SER A 1 139 ? 24.798 -37.946 -6.997 1.00 98.50 139 SER A O 1
ATOM 782 N N . ASN A 1 140 ? 25.320 -40.042 -7.616 1.00 68.17 140 ASN A N 1
ATOM 783 C CA . ASN A 1 140 ? 26.538 -39.643 -8.313 1.00 72.50 140 ASN A CA 1
ATOM 784 C C . ASN A 1 140 ? 26.426 -39.795 -9.833 1.00 53.80 140 ASN A C 1
ATOM 785 O O . ASN A 1 140 ? 27.248 -40.451 -10.481 1.00 60.89 140 ASN A O 1
ATOM 790 N N . TRP A 1 141 ? 25.374 -39.188 -10.382 1.00 39.78 141 TRP A N 1
ATOM 791 C CA . TRP A 1 141 ? 25.284 -38.925 -11.807 1.00 35.47 141 TRP A CA 1
ATOM 792 C C . TRP A 1 141 ? 26.318 -37.892 -12.227 1.00 43.73 141 TRP A C 1
ATOM 793 O O . TRP A 1 141 ? 26.772 -37.073 -11.418 1.00 40.37 141 TRP A O 1
ATOM 804 N N . PHE A 1 142 ? 26.696 -37.933 -13.497 1.00 32.83 142 PHE A N 1
ATOM 805 C CA . PHE A 1 142 ? 27.474 -36.846 -14.078 1.00 31.61 142 PHE A CA 1
ATOM 806 C C . PHE A 1 142 ? 27.176 -36.719 -15.551 1.00 35.10 142 PHE A C 1
ATOM 807 O O . PHE A 1 142 ? 26.839 -37.703 -16.217 1.00 29.32 142 PHE A O 1
ATOM 815 N N . GLN A 1 143 ? 27.260 -35.491 -16.044 1.00 29.65 143 GLN A N 1
ATOM 816 C CA A GLN A 1 143 ? 27.079 -35.244 -17.458 1.00 33.28 143 GLN A CA 1
ATOM 817 C C . GLN A 1 143 ? 27.498 -33.845 -17.921 1.00 31.17 143 GLN A C 1
ATOM 818 O O . GLN A 1 143 ? 27.402 -32.864 -17.160 1.00 28.85 143 GLN A O 1
ATOM 824 N N . PRO A 1 144 ? 28.012 -33.767 -19.161 1.00 28.54 144 PRO A N 1
ATOM 825 C CA . PRO A 1 144 ? 28.473 -32.513 -19.764 1.00 23.62 144 PRO A CA 1
ATOM 826 C C . PRO A 1 144 ? 27.388 -31.852 -20.563 1.00 24.50 144 PRO A C 1
ATOM 827 O O . PRO A 1 144 ? 26.540 -32.523 -21.151 1.00 24.81 144 PRO A O 1
ATOM 831 N N . ILE A 1 145 ? 27.391 -30.531 -20.559 1.00 20.89 145 ILE A N 1
ATOM 832 C CA . ILE A 1 145 ? 26.617 -29.765 -21.526 1.00 23.49 145 ILE A CA 1
ATOM 833 C C . ILE A 1 145 ? 27.639 -28.979 -22.329 1.00 28.85 145 ILE A C 1
ATOM 834 O O . ILE A 1 145 ? 28.404 -28.216 -21.751 1.00 23.11 145 ILE A O 1
ATOM 839 N N . TYR A 1 146 ? 27.654 -29.194 -23.648 1.00 24.87 146 TYR A N 1
ATOM 840 C CA . TYR A 1 146 ? 28.553 -28.490 -24.566 1.00 24.33 146 TYR A CA 1
ATOM 841 C C . TYR A 1 146 ? 27.737 -27.575 -25.494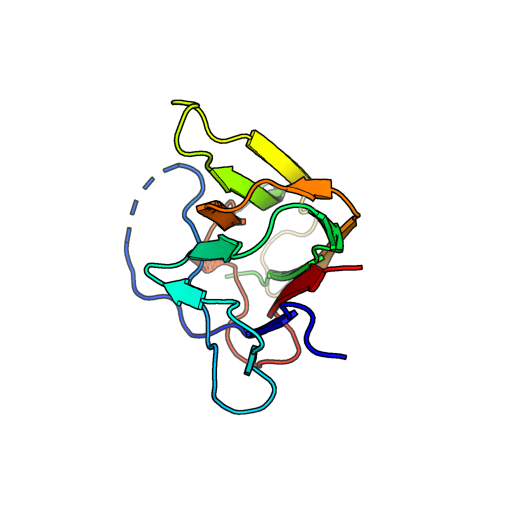 1.00 24.22 146 TYR A C 1
ATOM 842 O O . TYR A 1 146 ? 26.710 -27.985 -26.034 1.00 23.26 146 TYR A O 1
ATOM 851 N N . LEU A 1 147 ? 28.243 -26.365 -25.721 1.00 19.29 147 LEU A N 1
ATOM 852 C CA . LEU A 1 147 ? 27.600 -25.354 -26.571 1.00 28.99 147 LEU A CA 1
ATOM 853 C C . LEU A 1 147 ? 28.710 -24.639 -27.329 1.00 25.41 147 LEU A C 1
ATOM 854 O O . LEU A 1 147 ? 29.743 -24.355 -26.746 1.00 25.05 147 LEU A O 1
ATOM 859 N N . GLY A 1 148 ? 28.476 -24.291 -28.594 1.00 22.86 148 GLY A N 1
ATOM 860 C CA . GLY A 1 148 ? 29.408 -23.422 -29.349 1.00 21.85 148 GLY A CA 1
ATOM 861 C C . GLY A 1 148 ? 28.734 -22.840 -30.581 1.00 23.74 148 GLY A C 1
ATOM 862 O O . GLY A 1 148 ? 27.962 -23.523 -31.268 1.00 28.08 148 GLY A O 1
ATOM 863 N N . ALA A 1 149 ? 29.007 -21.584 -30.881 1.00 22.11 149 ALA A N 1
ATOM 864 C CA . ALA A 1 149 ? 28.382 -20.968 -32.053 1.00 24.18 149 ALA A CA 1
ATOM 865 C C . ALA A 1 149 ? 29.139 -19.687 -32.376 1.00 28.98 149 ALA A C 1
ATOM 866 O O . ALA A 1 149 ? 29.992 -19.248 -31.596 1.00 22.44 149 ALA A O 1
ATOM 868 N N . MET A 1 150 ? 28.808 -19.113 -33.524 1.00 24.46 150 MET A N 1
ATOM 869 C CA . MET A 1 150 ? 29.422 -17.882 -34.027 1.00 24.66 150 MET A CA 1
ATOM 870 C C . MET A 1 150 ? 28.529 -16.658 -33.773 1.00 24.56 150 MET A C 1
ATOM 871 O O . MET A 1 150 ? 27.314 -16.703 -34.009 1.00 22.72 150 MET A O 1
ATOM 876 N N . PHE A 1 151 ? 29.134 -15.574 -33.274 1.00 21.23 151 PHE A N 1
ATOM 877 C CA . PHE A 1 151 ? 28.402 -14.336 -32.943 1.00 24.16 151 PHE A CA 1
ATOM 878 C C . PHE A 1 151 ? 29.216 -13.137 -33.395 1.00 27.37 151 PHE A C 1
ATOM 879 O O . PHE A 1 151 ? 30.446 -13.173 -33.368 1.00 25.30 151 PHE A O 1
ATOM 887 N N . SER A 1 152 ? 28.525 -12.084 -33.825 1.00 32.22 152 SER A N 1
ATOM 888 C CA A SER A 1 152 ? 29.165 -10.812 -34.164 0.70 19.87 152 SER A CA 1
ATOM 889 C C . SER A 1 152 ? 29.336 -10.003 -32.886 1.00 28.27 152 SER A C 1
ATOM 890 O O . SER A 1 152 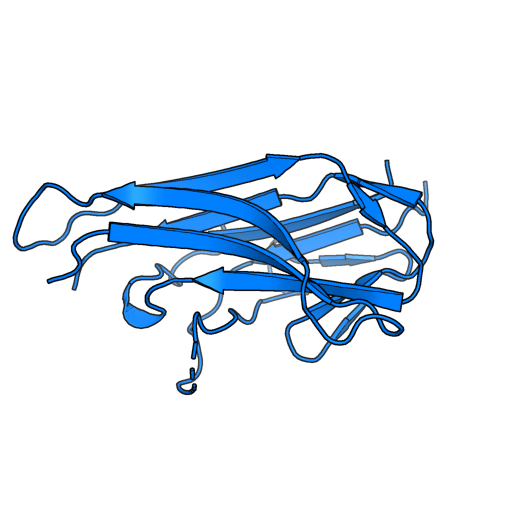? 28.356 -9.651 -32.233 1.00 33.29 152 SER A O 1
ATOM 893 N N . LEU A 1 153 ? 30.575 -9.697 -32.530 1.00 26.82 153 LEU A N 1
ATOM 894 C CA . LEU A 1 153 ? 30.819 -9.015 -31.259 1.00 27.41 153 LEU A CA 1
ATOM 895 C C . LEU A 1 153 ? 31.469 -7.656 -31.525 1.00 34.13 153 LEU A C 1
ATOM 896 O O . LEU A 1 153 ? 32.116 -7.474 -32.551 1.00 33.27 153 LEU A O 1
ATOM 901 N N . GLN A 1 154 ? 31.303 -6.725 -30.588 1.00 32.16 154 GLN A N 1
ATOM 902 C CA . GLN A 1 154 ? 31.919 -5.388 -30.667 1.00 35.76 154 GLN A CA 1
ATOM 903 C C . GLN A 1 154 ? 33.103 -5.328 -29.726 1.00 33.86 154 GLN A C 1
ATOM 904 O O . GLN A 1 154 ? 33.047 -5.867 -28.611 1.00 31.96 154 GLN A O 1
ATOM 910 N N . GLU A 1 155 ? 34.162 -4.626 -30.126 1.00 36.72 155 GLU A N 1
ATOM 911 C CA . GLU A 1 155 ? 35.239 -4.311 -29.189 1.00 33.55 155 GLU A CA 1
ATOM 912 C C . GLU A 1 155 ? 34.648 -3.781 -27.882 1.00 39.50 155 GLU A C 1
ATOM 913 O O . GLU A 1 155 ? 33.688 -3.020 -27.906 1.00 30.92 155 GLU A O 1
ATOM 919 N N . GLY A 1 156 ? 35.201 -4.203 -26.749 1.00 28.07 156 GLY A N 1
ATOM 920 C CA . GLY A 1 156 ? 34.626 -3.869 -25.457 1.00 35.47 156 GLY A CA 1
ATOM 921 C C . GLY A 1 156 ? 33.539 -4.783 -24.911 1.00 35.31 156 GLY A C 1
ATOM 922 O O . GLY A 1 156 ? 33.212 -4.714 -23.725 1.00 30.75 156 GLY A O 1
ATOM 923 N N . ASP A 1 157 ? 32.976 -5.658 -25.738 1.00 32.68 157 ASP A N 1
ATOM 924 C CA . ASP A 1 157 ? 32.030 -6.659 -25.208 1.00 29.09 157 ASP A CA 1
ATOM 925 C C . ASP A 1 157 ? 32.716 -7.583 -24.204 1.00 27.58 157 ASP A C 1
ATOM 926 O O . ASP A 1 157 ? 33.906 -7.817 -24.292 1.00 26.16 157 ASP A O 1
ATOM 931 N N . LYS A 1 158 ? 31.947 -8.101 -23.255 1.00 25.36 158 LYS A N 1
ATOM 932 C CA . LYS A 1 158 ? 32.471 -9.018 -22.241 1.00 28.36 158 LYS A CA 1
ATOM 933 C C . LYS A 1 158 ? 31.632 -10.299 -22.259 1.00 23.39 158 LYS A C 1
ATOM 934 O O . LYS A 1 158 ? 30.411 -10.237 -22.280 1.00 28.79 158 LYS A O 1
ATOM 940 N N . LEU A 1 159 ? 32.298 -11.450 -22.268 1.00 27.65 159 LEU A N 1
ATOM 941 C CA . LEU A 1 159 ? 31.622 -12.736 -22.312 1.00 23.10 159 LEU A CA 1
ATOM 942 C C . LEU A 1 159 ? 31.779 -13.450 -20.972 1.00 30.23 159 LEU A C 1
ATOM 943 O O . LEU A 1 159 ? 32.880 -13.509 -20.436 1.00 25.49 159 LEU A O 1
ATOM 948 N N . MET A 1 160 ? 30.701 -14.036 -20.459 1.00 28.23 160 MET A N 1
ATOM 949 C CA . MET A 1 160 ? 30.819 -14.888 -19.284 1.00 28.35 160 MET A CA 1
ATOM 950 C C . MET A 1 160 ? 29.980 -16.132 -19.402 1.00 29.35 160 MET A C 1
ATOM 951 O O . MET A 1 160 ? 29.032 -16.177 -20.183 1.00 25.98 160 MET A O 1
ATOM 956 N N . VAL A 1 161 ? 30.298 -17.129 -18.578 1.00 23.49 161 VAL A N 1
ATOM 957 C CA . VAL A 1 161 ? 29.502 -18.365 -18.543 1.00 25.67 161 VAL A CA 1
ATOM 958 C C . VAL A 1 161 ? 28.798 -18.424 -17.192 1.00 29.63 161 VAL A C 1
ATOM 959 O O . VAL A 1 161 ? 29.449 -18.337 -16.151 1.00 27.28 161 VAL A O 1
ATOM 963 N N . ASN A 1 162 ? 27.478 -18.563 -17.225 1.00 23.63 162 ASN A N 1
ATOM 964 C CA . ASN A 1 162 ? 26.655 -18.677 -16.010 1.00 29.14 162 ASN A CA 1
ATOM 965 C C . ASN A 1 162 ? 26.095 -20.089 -15.898 1.00 28.65 162 ASN A C 1
ATOM 966 O O . ASN A 1 162 ? 25.796 -20.716 -16.923 1.00 26.48 162 ASN A O 1
ATOM 971 N N . VAL A 1 163 ? 25.964 -20.588 -14.663 1.00 27.01 163 VAL A N 1
ATOM 972 C CA . VAL A 1 163 ? 25.405 -21.930 -14.406 1.00 22.98 163 VAL A CA 1
ATOM 973 C C . VAL A 1 163 ? 24.244 -21.877 -13.397 1.00 31.03 163 VAL A C 1
ATOM 974 O O . VAL A 1 163 ? 24.125 -20.934 -12.608 1.00 29.26 163 VAL A O 1
ATOM 978 N N . SER A 1 164 ? 23.357 -22.858 -13.469 1.00 28.13 164 SER A N 1
ATOM 979 C CA . SER A 1 164 ? 22.194 -22.902 -12.584 1.00 38.56 164 SER A CA 1
ATOM 980 C C . SER A 1 164 ? 22.610 -23.201 -11.143 1.00 37.37 164 SER A C 1
ATOM 981 O O . SER A 1 164 ? 21.988 -22.722 -10.215 1.00 35.53 164 SER A O 1
ATOM 984 N N . ASP A 1 165 ? 23.665 -23.990 -10.973 1.00 33.96 165 ASP A N 1
ATOM 985 C CA . ASP A 1 165 ? 24.117 -24.418 -9.636 1.00 33.68 165 ASP A CA 1
ATOM 986 C C . ASP A 1 165 ? 25.627 -24.599 -9.635 1.00 28.76 165 ASP A C 1
ATOM 987 O O . ASP A 1 165 ? 26.152 -25.569 -10.180 1.00 32.07 165 ASP A O 1
ATOM 992 N N . ILE A 1 166 ? 26.333 -23.664 -9.012 1.00 28.63 166 ILE A N 1
ATOM 993 C CA . ILE A 1 166 ? 27.790 -23.726 -8.950 1.00 29.67 166 ILE A CA 1
ATOM 994 C C . ILE A 1 166 ? 28.264 -25.008 -8.259 1.00 32.26 166 ILE A C 1
ATOM 995 O O . ILE A 1 166 ? 29.316 -25.558 -8.588 1.00 33.66 166 ILE A O 1
ATOM 1000 N N . SER A 1 167 ? 27.500 -25.493 -7.290 1.00 29.71 167 SER A N 1
ATOM 1001 C CA . SER A 1 167 ? 27.989 -26.626 -6.494 1.00 34.33 167 SER A CA 1
ATOM 1002 C C . SER A 1 167 ? 27.965 -27.921 -7.288 1.00 35.60 167 SER A C 1
ATOM 1003 O O . SER A 1 167 ? 28.604 -28.903 -6.908 1.00 31.71 167 SER A O 1
ATOM 1006 N N . LEU A 1 168 ? 27.244 -27.928 -8.407 1.00 22.96 168 LEU A N 1
ATOM 1007 C CA . LEU A 1 168 ? 27.185 -29.133 -9.251 1.00 26.44 168 LEU A CA 1
ATOM 1008 C C . LEU A 1 168 ? 28.261 -29.173 -10.337 1.00 33.53 168 LEU A C 1
ATOM 1009 O O . LEU A 1 168 ? 28.398 -30.164 -11.040 1.00 31.45 168 LEU A O 1
ATOM 1014 N N . VAL A 1 169 ? 29.018 -28.095 -10.481 1.00 30.19 169 VAL A N 1
ATOM 1015 C CA . VAL A 1 169 ? 30.043 -28.031 -11.518 1.00 28.61 169 VAL A CA 1
ATOM 1016 C C . VAL A 1 169 ? 31.262 -28.880 -11.160 1.00 30.40 169 VAL A C 1
ATOM 1017 O O . VAL A 1 169 ? 31.809 -28.770 -10.060 1.00 27.42 169 VAL A O 1
ATOM 1021 N N . ASP A 1 170 ? 31.673 -29.756 -12.080 1.00 24.28 170 ASP A N 1
ATOM 1022 C CA . ASP A 1 170 ? 32.859 -30.559 -11.857 1.00 22.97 170 ASP A CA 1
ATOM 1023 C C . ASP A 1 170 ? 34.069 -29.691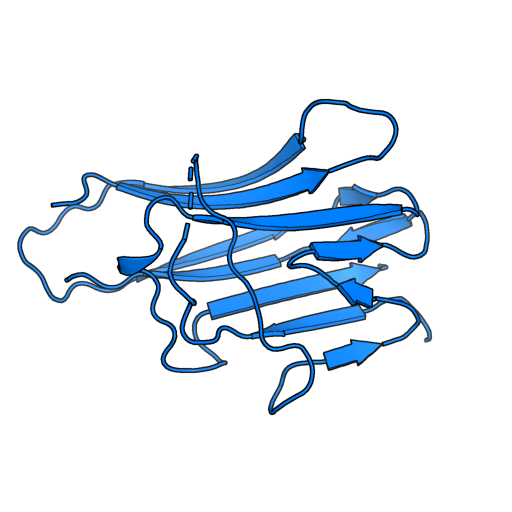 -12.188 1.00 34.90 170 ASP A C 1
ATOM 1024 O O . ASP A 1 170 ? 34.266 -29.320 -13.343 1.00 27.99 170 ASP A O 1
ATOM 1029 N N . TYR A 1 171 ? 34.872 -29.390 -11.173 1.00 30.15 171 TYR A N 1
ATOM 1030 C CA . TYR A 1 171 ? 36.009 -28.467 -11.293 1.00 28.76 171 TYR A CA 1
ATOM 1031 C C . TYR A 1 171 ? 37.335 -29.206 -11.247 1.00 29.35 171 TYR A C 1
ATOM 1032 O O . TYR A 1 171 ? 38.398 -28.578 -11.226 1.00 30.79 171 TYR A O 1
ATOM 1041 N N . THR A 1 172 ? 37.279 -30.538 -11.249 1.00 28.97 172 THR A N 1
ATOM 1042 C CA . THR A 1 172 ? 38.455 -31.365 -10.925 1.00 34.51 172 THR A CA 1
ATOM 1043 C C . THR A 1 172 ? 39.550 -31.387 -11.992 1.00 42.42 172 THR A C 1
ATOM 1044 O O . THR A 1 172 ? 40.704 -31.646 -11.677 1.00 36.90 172 THR A O 1
ATOM 1048 N N . LYS A 1 173 ? 39.189 -31.141 -13.251 1.00 32.72 173 LYS A N 1
ATOM 1049 C CA . LYS A 1 173 ? 40.092 -31.400 -14.380 1.00 28.15 173 LYS A CA 1
ATOM 1050 C C . LYS A 1 173 ? 39.888 -30.369 -15.468 1.00 25.50 173 LYS A C 1
ATOM 1051 O O . LYS A 1 173 ? 38.747 -30.070 -15.824 1.00 28.05 173 LYS A O 1
ATOM 1057 N N . GLU A 1 174 ? 40.985 -29.861 -16.027 1.00 25.99 174 GLU A N 1
ATOM 1058 C CA . GLU A 1 174 ? 40.923 -28.805 -17.052 1.00 27.44 174 GLU A CA 1
ATOM 1059 C C . GLU A 1 174 ? 40.262 -29.277 -18.359 1.00 25.62 174 GLU A C 1
ATOM 1060 O O . GLU A 1 174 ? 39.844 -28.459 -19.179 1.00 29.02 174 GLU A O 1
ATOM 1066 N N . ASP A 1 175 ? 40.181 -30.591 -18.558 1.00 21.88 175 ASP A N 1
ATOM 1067 C CA . ASP A 1 175 ? 39.620 -31.136 -19.794 1.00 23.03 175 ASP A CA 1
ATOM 1068 C C . ASP A 1 175 ? 38.114 -31.377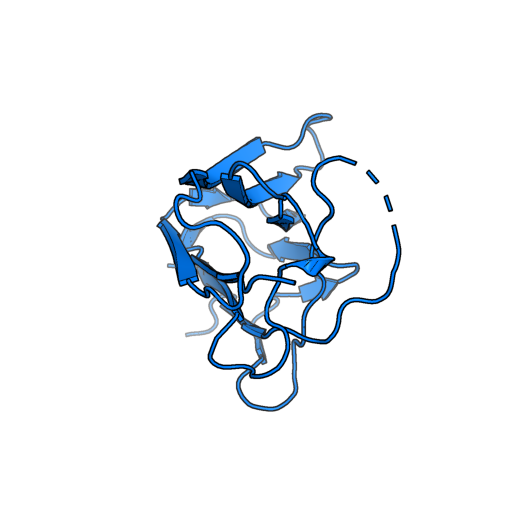 -19.743 1.00 26.37 175 ASP A C 1
ATOM 1069 O O . ASP A 1 175 ? 37.490 -31.706 -20.763 1.00 28.19 175 ASP A O 1
ATOM 1074 N N . LYS A 1 176 ? 37.512 -31.189 -18.572 1.00 22.10 176 LYS A N 1
ATOM 1075 C CA . LYS A 1 176 ? 36.082 -31.475 -18.434 1.00 20.04 176 LYS A CA 1
ATOM 1076 C C . LYS A 1 176 ? 35.169 -30.255 -18.454 1.00 24.96 176 LYS A C 1
ATOM 1077 O O . LYS A 1 176 ? 33.993 -30.362 -18.796 1.00 21.69 176 LYS A O 1
ATOM 1083 N N . THR A 1 177 ? 35.686 -29.105 -18.041 1.00 21.71 177 THR A N 1
ATOM 1084 C CA . THR A 1 177 ? 34.868 -27.882 -17.990 1.00 16.53 177 THR A CA 1
ATOM 1085 C C . THR A 1 177 ? 35.779 -26.754 -18.487 1.00 24.68 177 THR A C 1
ATOM 1086 O O . THR A 1 177 ? 36.886 -26.587 -17.987 1.00 22.70 177 THR A O 1
ATOM 1090 N N . PHE A 1 178 ? 35.325 -26.022 -19.500 1.00 24.13 178 PHE A N 1
ATOM 1091 C CA . PHE A 1 178 ? 36.185 -25.077 -20.232 1.00 20.09 178 PHE A CA 1
ATOM 1092 C C . PHE A 1 178 ? 35.326 -24.094 -20.999 1.00 23.09 178 PHE A C 1
ATOM 1093 O O . PHE A 1 178 ? 34.106 -24.280 -21.123 1.00 20.73 178 PHE A O 1
ATOM 1101 N N . PHE A 1 179 ? 35.958 -23.040 -21.502 1.00 23.80 179 PHE A N 1
ATOM 1102 C CA . PHE A 1 179 ? 35.243 -21.889 -22.073 1.00 20.08 179 PHE A CA 1
ATOM 1103 C C . PHE A 1 179 ? 36.259 -21.217 -22.998 1.00 25.49 179 PHE A C 1
ATOM 1104 O O . PHE A 1 179 ? 37.363 -20.902 -22.569 1.00 21.96 179 PHE A O 1
ATOM 1112 N N . GLY A 1 180 ? 35.913 -21.029 -24.269 1.00 20.73 180 GLY A N 1
ATOM 1113 C CA . GLY A 1 180 ? 36.877 -20.434 -25.210 1.00 18.28 180 GLY A CA 1
ATOM 1114 C C . GLY A 1 180 ? 36.223 -19.557 -26.269 1.00 24.40 180 GLY A C 1
ATOM 1115 O O . GLY A 1 180 ? 35.002 -19.561 -26.417 1.00 23.28 180 GLY A O 1
ATOM 1116 N N . ALA A 1 181 ? 37.041 -18.789 -26.988 1.00 24.55 181 ALA A N 1
ATOM 1117 C CA . ALA A 1 181 ? 36.551 -17.880 -28.031 1.00 24.04 181 ALA A CA 1
ATOM 1118 C C . ALA A 1 181 ? 37.694 -17.563 -28.985 1.00 27.11 181 ALA A C 1
ATOM 1119 O O . ALA A 1 181 ? 38.838 -17.363 -28.563 1.00 25.17 181 ALA A O 1
ATOM 1121 N N . PHE A 1 182 ? 37.389 -17.486 -30.269 1.00 22.01 182 PHE A N 1
ATOM 1122 C CA . PHE A 1 182 ? 38.394 -17.007 -31.227 1.00 21.45 182 PHE A CA 1
ATOM 1123 C C . PHE A 1 182 ? 37.793 -16.172 -32.349 1.00 22.49 182 PHE A C 1
ATOM 1124 O O . PHE A 1 182 ? 36.705 -16.473 -32.857 1.00 22.89 182 PHE A O 1
ATOM 1132 N N . LEU A 1 183 ? 38.498 -15.106 -32.723 1.00 27.37 183 LEU A N 1
ATOM 1133 C CA . LEU A 1 183 ? 38.090 -14.324 -33.879 1.00 23.91 183 LEU A CA 1
ATOM 1134 C C . LEU A 1 183 ? 38.250 -15.197 -35.138 1.00 21.99 183 LEU A C 1
ATOM 1135 O O . LEU A 1 183 ? 39.296 -15.798 -35.338 1.00 24.71 183 LEU A O 1
ATOM 1140 N N . LEU A 1 184 ? 37.223 -15.251 -35.987 1.00 24.97 184 LEU A N 1
ATOM 1141 C CA . LEU A 1 184 ? 37.274 -16.139 -37.146 1.00 29.09 184 LEU A CA 1
ATOM 1142 C C . LEU A 1 184 ? 38.204 -15.599 -38.226 1.00 52.73 184 LEU A C 1
ATOM 1143 O O . LEU A 1 184 ? 38.209 -14.403 -38.481 1.00 34.68 184 LEU A O 1
#

Secondary structure (DSSP, 8-state):
----EEEEEE-PPPP---PBP-EE-SSTT-EEETT-EEETTEEEP-S-EEEEEEEEEEEE----SEEEEEEEEE-SS-SS-EEEEEEEEE--S-SS--EEEEEEEEEEEE-TT-EEEEEES-GGGB--S-TTTSEEEEEE-

Solvent-accessible surface area: 7783 Å² total; per-residue (Å²): 88,107,66,0,80,4,35,0,2,9,44,168,23,90,137,146,192,89,21,26,0,33,12,30,60,116,117,70,112,4,83,42,98,38,126,9,72,35,53,117,85,29,0,53,1,31,62,60,25,67,0,61,0,34,0,30,0,10,0,81,9,169,222,39,125,49,0,8,0,5,0,8,41,36,29,130,93,142,117,123,74,52,114,26,25,92,11,87,90,86,20,103,85,141,60,30,108,18,147,28,77,16,121,23,29,29,120,45,89,4,113,121,22,3,58,0,26,0,16,0,35,52,42,81,7,4,5,71,64,121,64,96,73,0,32,0,0,0,73,21,101

Nearest PDB structures (foldseek):
  2rjl-assembly1_A  TM=1.007E+00  e=7.761E-28  unclassified
  2rjk-assembly1_A  TM=1.005E+00  e=6.847E-27  unclassified
  3mi8-assembly1_A  TM=9.789E-01  e=1.683E-23  Homo sapiens
  7kp8-assembly1_B  TM=8.901E-01  e=4.246E-13  Mus musculus
  6ooy-assembly1_A  TM=8.712E-01  e=5.538E-13  Homo sapiens

Organism: Homo sapiens (NCBI:txid9606)

InterPro domains:
  IPR006052 Tumour necrosis factor domain [PF00229] (117-251)
  IPR006052 Tumour necrosis factor domain [PS50049] (95-251)
  IPR006052 Tumour necrosis factor domain [SM00207] (95-251)
  IPR006052 Tumour necrosis factor domain [cd00184] (95-249)
  IPR006053 Tumour necrosis factor [PR01234] (177-195)
  IPR006053 Tumour necrosis factor [PR01234] (208-231)
  IPR006053 Tumour necrosis factor [PR01234] (239-250)
  IPR008983 Tumour necrosis factor-like domain superfamily [G3DSA:2.60.120.40] (86-251)
  IPR008983 Tumour necrosis factor-like domain superfamily [SSF49842] (94-251)

GO terms:
  GO:0005886 plasma membrane (C, IDA)
  GO:0007250 activation of NF-kappaB-inducing kinase activity (P, IDA)
  GO:0005102 signaling receptor binding (F, TAS)
  GO:0005886 plasma membrane (C, TAS)
  GO:0005515 protein binding (F, IPI)

Foldseek 3Di:
DLWWKWKWFFAQADDDVQPFGATHADPDPTHTGNPFDCPPQWGAAAAWAKKKKKKKWKFWDPPDQKKKKWKWKDAPVDPDIHTDWMDMGGDDDPDDGDMDMDMDIDMDGDHHGMIITMGMPDSSRTDRPDRVHTMIIMTHD

B-factor: mean 40.36, std 24.35, range [7.8, 133.81]

Sequence (141 aa):
GDKPRAHLTVVRQTPTQFPALHWEHELGLAFTKNRMNYTNKFLLIPESGDYFIIYSQVTFRRGMKPDSITVVITKVTDSYPEPTQLLMGTKSVSEVGSNWFQPIYLGAMFSLQEGDKLMVNVSDISLVDYTKEDKTFFGAFLL

Radius of gyration: 14.97 Å; Cα contacts (8 Å, |Δi|>4): 353; chains: 1; bounding box: 33×41×35 Å

CATH classification: 2.60.120.40